Protein AF-W1XGU4-F1 (afdb_monomer)

Solvent-accessible surface area (backbone atoms only — not comparable to full-atom values): 5336 Å² total; per-residue (Å²): 106,70,67,56,50,55,48,49,53,53,56,49,52,51,52,52,52,41,17,75,71,74,50,71,46,57,54,66,73,26,66,94,38,61,76,57,32,52,56,59,55,33,62,78,41,89,63,25,71,60,55,46,53,50,48,53,51,51,52,51,51,52,50,52,53,50,48,52,56,46,47,54,53,49,46,64,69,69,51,91,56,93,88,57,87,77,63,83,79,78,104

Sequence (91 aa):
TVFTIVWFTIFGNTAIYIDETVANGALGALTDKPEQLLFAFLEYLPLSSLTSLLSIIVLALFFITSADSGIYVLNNIAAYDKSTSSPKWQC

Structure (mmCIF, N/CA/C/O backbone):
data_AF-W1XGU4-F1
#
_entry.id   AF-W1XGU4-F1
#
loop_
_atom_site.group_PDB
_atom_site.id
_atom_site.type_symbol
_atom_site.label_atom_id
_atom_site.label_alt_id
_atom_site.label_comp_id
_atom_site.label_asym_id
_atom_site.label_entity_id
_atom_site.label_seq_id
_atom_site.pdbx_PDB_ins_code
_atom_site.Cartn_x
_atom_site.Cartn_y
_atom_site.Cartn_z
_atom_site.occupancy
_atom_site.B_iso_or_equiv
_atom_site.auth_seq_id
_atom_site.auth_comp_id
_atom_site.auth_asym_id
_atom_site.auth_atom_id
_atom_site.pdbx_PDB_model_num
ATOM 1 N N . THR A 1 1 ? -5.586 11.270 -10.218 1.00 89.31 1 THR A N 1
ATOM 2 C CA . THR A 1 1 ? -6.255 12.106 -9.195 1.00 89.31 1 THR A CA 1
ATOM 3 C C . THR A 1 1 ? -7.373 11.370 -8.481 1.00 89.31 1 THR A C 1
ATOM 5 O O . THR A 1 1 ? -7.229 11.153 -7.292 1.00 89.31 1 THR A O 1
ATOM 8 N N . VAL A 1 2 ? -8.434 10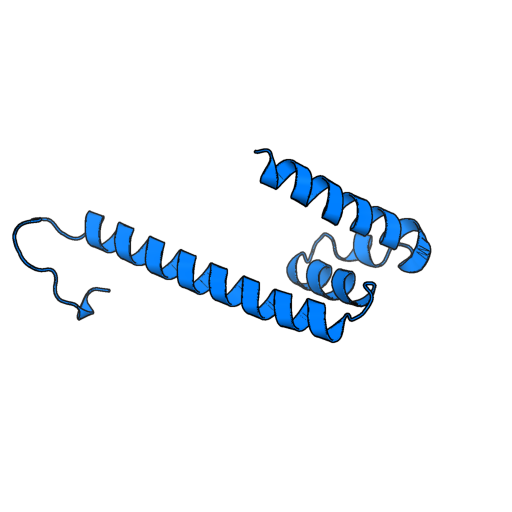.911 -9.161 1.00 95.69 2 VAL A N 1
ATOM 9 C CA . VAL A 1 2 ? -9.541 10.174 -8.501 1.00 95.69 2 VAL A CA 1
ATOM 10 C C . VAL A 1 2 ? -9.054 8.912 -7.785 1.00 95.69 2 VAL A C 1
ATOM 12 O O . VAL A 1 2 ? -9.342 8.737 -6.609 1.00 95.69 2 VAL A O 1
ATOM 15 N N . PHE A 1 3 ? -8.244 8.087 -8.456 1.00 94.25 3 PHE A N 1
ATOM 16 C CA . PHE A 1 3 ? -7.631 6.905 -7.839 1.00 94.25 3 PHE A CA 1
ATOM 17 C C . PHE A 1 3 ? -6.849 7.254 -6.567 1.00 94.25 3 PHE A C 1
ATOM 19 O O . PHE A 1 3 ? -7.041 6.636 -5.531 1.00 94.25 3 PHE A O 1
ATOM 26 N N . THR A 1 4 ? -6.011 8.287 -6.636 1.00 92.69 4 THR A N 1
ATOM 27 C CA . THR A 1 4 ? -5.185 8.755 -5.519 1.00 92.69 4 THR A CA 1
ATOM 28 C C . THR A 1 4 ? -6.038 9.219 -4.339 1.00 92.69 4 THR A C 1
ATOM 30 O O . THR A 1 4 ? -5.734 8.874 -3.205 1.00 92.69 4 THR A O 1
ATOM 33 N N . ILE A 1 5 ? -7.132 9.944 -4.599 1.00 95.81 5 ILE A N 1
ATOM 34 C CA . ILE A 1 5 ? -8.081 10.367 -3.560 1.00 95.81 5 ILE A CA 1
ATOM 35 C C . ILE A 1 5 ? -8.707 9.139 -2.898 1.00 95.81 5 ILE A C 1
ATOM 37 O O . ILE A 1 5 ? -8.628 9.001 -1.685 1.00 95.81 5 ILE A O 1
ATOM 41 N N . VAL A 1 6 ? -9.261 8.218 -3.691 1.00 96.19 6 VAL A N 1
ATOM 42 C CA . VAL A 1 6 ? -9.883 6.988 -3.173 1.00 96.19 6 VAL A CA 1
ATOM 43 C C . VAL A 1 6 ? -8.885 6.176 -2.346 1.00 96.19 6 VAL A C 1
ATOM 45 O O . VAL A 1 6 ? -9.213 5.732 -1.249 1.00 96.19 6 VAL A O 1
ATOM 48 N N . TRP A 1 7 ? -7.655 6.034 -2.835 1.00 93.12 7 TRP A N 1
ATOM 49 C CA . TRP A 1 7 ? -6.584 5.324 -2.148 1.00 93.12 7 TRP A CA 1
ATOM 50 C C . TRP A 1 7 ? -6.261 5.950 -0.787 1.00 93.12 7 TRP A C 1
ATOM 52 O O . TRP A 1 7 ? -6.360 5.278 0.237 1.00 93.12 7 TRP A O 1
ATOM 62 N N . PHE A 1 8 ? -5.923 7.243 -0.752 1.00 93.81 8 PHE A N 1
ATOM 63 C CA . PHE A 1 8 ? -5.574 7.918 0.500 1.00 93.81 8 PHE A CA 1
ATOM 64 C C . PHE A 1 8 ? -6.747 7.990 1.476 1.00 93.81 8 PHE A C 1
ATOM 66 O O . PHE A 1 8 ? -6.535 7.846 2.675 1.00 93.81 8 PHE A O 1
ATOM 73 N N . THR A 1 9 ? -7.979 8.166 0.993 1.00 95.50 9 THR A N 1
ATOM 74 C CA . THR A 1 9 ? -9.157 8.178 1.864 1.00 95.50 9 THR A CA 1
ATOM 75 C C . THR A 1 9 ? -9.399 6.814 2.500 1.00 95.50 9 THR A C 1
ATOM 77 O O . THR A 1 9 ? -9.631 6.762 3.701 1.00 95.50 9 THR A O 1
ATOM 80 N N . ILE A 1 10 ? -9.329 5.716 1.742 1.00 94.38 10 ILE A N 1
ATOM 81 C CA . ILE A 1 10 ? -9.565 4.376 2.298 1.00 94.38 10 ILE A CA 1
ATOM 82 C C . ILE A 1 10 ? -8.420 3.994 3.239 1.00 94.38 10 ILE A C 1
ATOM 84 O O . ILE A 1 10 ? -8.645 3.810 4.430 1.00 94.38 10 ILE A O 1
ATOM 88 N N . PHE A 1 11 ? -7.184 3.930 2.741 1.00 92.31 11 PHE A N 1
ATOM 89 C CA . PHE A 1 11 ? -6.056 3.438 3.537 1.00 92.31 11 PHE A CA 1
ATOM 90 C C . PHE A 1 11 ? -5.661 4.394 4.663 1.00 92.31 11 PHE A C 1
ATOM 92 O O . PHE A 1 11 ? -5.390 3.945 5.773 1.00 92.31 11 PHE A O 1
ATOM 99 N N . GLY A 1 12 ? -5.669 5.705 4.408 1.00 92.69 12 GLY A N 1
ATOM 100 C CA . GLY A 1 12 ? -5.314 6.707 5.413 1.00 92.69 12 GLY A CA 1
ATOM 101 C C . GLY A 1 12 ? -6.320 6.758 6.559 1.00 92.69 12 GLY A C 1
ATOM 102 O O . GLY A 1 12 ? -5.924 6.699 7.720 1.00 92.69 12 GLY A O 1
ATOM 103 N N . ASN A 1 13 ? -7.622 6.790 6.253 1.00 94.69 13 ASN A N 1
ATOM 104 C CA . ASN A 1 13 ? -8.645 6.810 7.299 1.00 94.69 13 ASN A CA 1
ATOM 105 C C . ASN A 1 13 ? -8.675 5.496 8.094 1.00 94.69 13 ASN A C 1
ATOM 107 O O . ASN A 1 13 ? -8.840 5.523 9.309 1.00 94.69 13 ASN A O 1
ATOM 111 N N . THR A 1 14 ? -8.472 4.345 7.441 1.00 93.88 14 THR A N 1
ATOM 112 C CA . THR A 1 14 ? -8.382 3.055 8.143 1.00 93.88 14 THR A CA 1
ATOM 113 C C . THR A 1 14 ? -7.160 2.985 9.057 1.00 93.88 14 THR A C 1
ATOM 115 O O . THR A 1 14 ? -7.291 2.505 10.178 1.00 93.88 14 THR A O 1
ATOM 118 N N . ALA A 1 15 ? -5.996 3.481 8.627 1.00 93.00 15 ALA A N 1
ATOM 119 C CA . ALA A 1 15 ? -4.795 3.495 9.462 1.00 93.00 15 ALA A CA 1
ATOM 120 C C . ALA A 1 15 ? -4.985 4.348 10.726 1.00 93.00 15 ALA A C 1
ATOM 122 O O . ALA A 1 15 ? -4.672 3.880 11.817 1.00 93.00 15 ALA A O 1
ATOM 123 N N . ILE A 1 16 ? -5.568 5.546 10.590 1.00 93.56 16 ILE A N 1
ATOM 124 C CA . ILE A 1 16 ? -5.883 6.428 11.727 1.00 93.56 16 ILE A CA 1
ATOM 125 C C . ILE A 1 16 ? -6.901 5.762 12.659 1.00 93.56 16 ILE A C 1
ATOM 127 O O . ILE A 1 16 ? -6.682 5.688 13.863 1.00 93.56 16 ILE A O 1
ATOM 131 N N . TYR A 1 17 ? -7.983 5.209 12.105 1.00 94.62 17 TYR A N 1
ATOM 132 C CA . TYR A 1 17 ? -9.015 4.540 12.896 1.00 94.62 17 TYR A CA 1
ATOM 133 C C . TYR A 1 17 ? -8.460 3.360 13.705 1.00 94.62 17 TYR A C 1
ATOM 135 O O . TYR A 1 17 ? -8.792 3.201 14.878 1.00 94.62 17 TYR A O 1
ATOM 143 N N . ILE A 1 18 ? -7.608 2.526 13.100 1.00 94.06 18 ILE A N 1
ATOM 144 C CA . ILE A 1 18 ? -6.976 1.394 13.791 1.00 94.06 18 ILE A CA 1
ATOM 145 C C . ILE A 1 18 ? -6.017 1.888 14.878 1.00 94.06 18 ILE A C 1
ATOM 147 O O . ILE A 1 18 ? -5.998 1.308 15.965 1.00 94.06 18 ILE A O 1
ATOM 151 N N . ASP A 1 19 ? -5.258 2.953 14.614 1.00 94.19 19 ASP A N 1
ATOM 152 C CA . ASP A 1 19 ?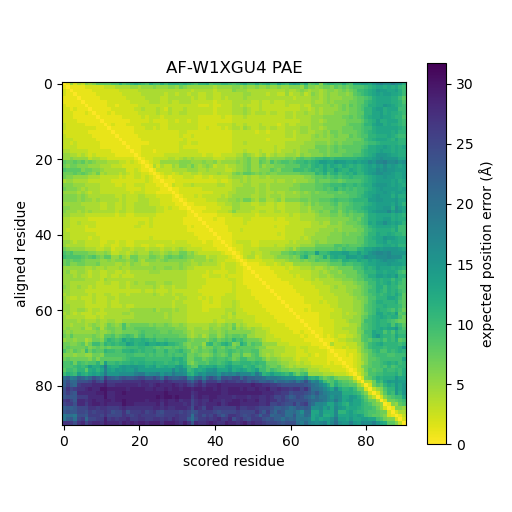 -4.331 3.536 15.586 1.00 94.19 19 ASP A CA 1
ATOM 153 C C . ASP A 1 19 ? -5.042 4.084 16.827 1.00 94.19 19 ASP A C 1
ATOM 155 O O . ASP A 1 19 ? -4.599 3.836 17.948 1.00 94.19 19 ASP A O 1
ATOM 159 N N . GLU A 1 20 ? -6.190 4.737 16.640 1.00 93.19 20 GLU A N 1
ATOM 160 C CA . GLU A 1 20 ? -6.998 5.293 17.732 1.00 93.19 20 GLU A CA 1
ATOM 161 C C . GLU A 1 20 ? -7.790 4.231 18.511 1.00 93.19 20 GLU A C 1
ATOM 163 O O . GLU A 1 20 ? -8.108 4.442 19.681 1.00 93.19 20 GLU A O 1
ATOM 168 N N . THR A 1 21 ? -8.131 3.095 17.891 1.00 91.62 21 THR A N 1
ATOM 169 C CA . THR A 1 21 ? -9.033 2.100 18.505 1.00 91.62 21 THR A CA 1
ATOM 170 C C . THR A 1 21 ? -8.329 0.864 19.054 1.00 91.62 21 THR A C 1
ATOM 172 O O . THR A 1 21 ? -8.619 0.451 20.175 1.00 91.62 21 THR A O 1
ATOM 175 N N . VAL A 1 22 ? -7.437 0.244 18.274 1.00 89.31 22 VAL A N 1
ATOM 176 C CA . VAL A 1 22 ? -6.866 -1.081 18.580 1.00 89.31 22 VAL A CA 1
ATOM 177 C C . VAL A 1 22 ? -5.360 -1.010 18.800 1.00 89.31 22 VAL A C 1
ATOM 179 O O . VAL A 1 22 ? -4.861 -1.604 19.753 1.00 89.31 22 VAL A O 1
ATOM 182 N N . ALA A 1 23 ? -4.633 -0.291 17.942 1.00 88.69 23 ALA A N 1
ATOM 183 C CA . ALA A 1 23 ? -3.173 -0.225 18.011 1.00 88.69 23 ALA A CA 1
ATOM 184 C C . ALA A 1 23 ? -2.664 0.783 19.058 1.00 88.69 23 ALA A C 1
ATOM 186 O O . ALA A 1 23 ? -1.492 0.741 19.424 1.00 88.69 23 ALA A O 1
ATOM 187 N N . ASN A 1 24 ? -3.541 1.650 19.574 1.00 89.44 24 ASN A N 1
ATOM 188 C CA . ASN A 1 24 ? -3.297 2.548 20.705 1.00 89.44 24 ASN A CA 1
ATOM 189 C C . ASN A 1 24 ? -2.030 3.417 20.538 1.00 89.44 24 ASN A C 1
ATOM 191 O O . ASN A 1 24 ? -1.208 3.527 21.450 1.00 89.44 24 ASN A O 1
ATOM 195 N N . GLY A 1 25 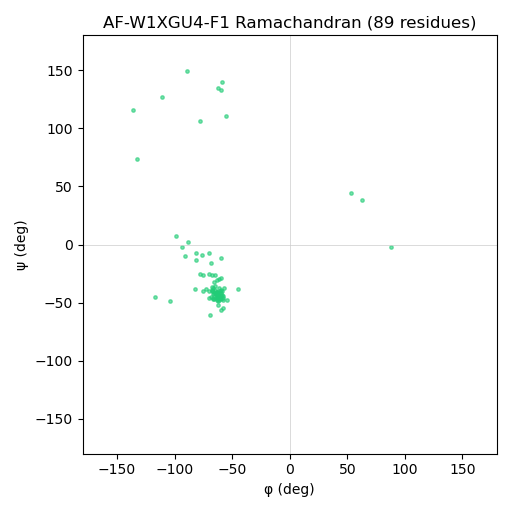? -1.843 3.989 19.345 1.00 88.69 25 GLY A N 1
ATOM 196 C CA . GLY A 1 25 ? -0.685 4.820 18.989 1.00 88.69 25 GLY A CA 1
ATOM 197 C C . GLY A 1 25 ? 0.528 4.063 18.430 1.00 88.69 25 GLY A C 1
ATOM 198 O O . GLY A 1 25 ? 1.535 4.688 18.082 1.00 88.69 25 GLY A O 1
ATOM 199 N N . ALA A 1 26 ? 0.481 2.728 18.342 1.00 89.56 26 ALA A N 1
ATOM 200 C CA . ALA A 1 26 ? 1.599 1.937 17.830 1.00 89.56 26 ALA A CA 1
ATOM 201 C C . ALA A 1 26 ? 1.896 2.196 16.342 1.00 89.56 26 ALA A C 1
ATOM 203 O O . ALA A 1 26 ? 3.059 2.143 15.943 1.00 89.56 26 ALA A O 1
ATOM 204 N N . LEU A 1 27 ? 0.883 2.503 15.522 1.00 90.69 27 LEU A N 1
ATOM 205 C CA . LEU A 1 27 ? 1.087 2.870 14.116 1.00 90.69 27 LEU A CA 1
ATOM 206 C C . LEU A 1 27 ? 1.622 4.299 14.016 1.00 90.69 27 LEU A C 1
ATOM 208 O O . LEU A 1 27 ? 2.546 4.548 13.241 1.00 90.69 27 LEU A O 1
ATOM 212 N N . GLY A 1 28 ? 1.121 5.219 14.846 1.00 89.75 28 GLY A N 1
ATOM 213 C CA . GLY A 1 28 ? 1.635 6.589 14.932 1.00 89.75 28 GLY A CA 1
ATOM 214 C C . GLY A 1 28 ? 3.134 6.651 15.258 1.00 89.75 28 GLY A C 1
ATOM 215 O O . GLY A 1 28 ? 3.869 7.448 14.670 1.00 89.75 28 GLY A O 1
ATOM 216 N N . ALA A 1 29 ? 3.621 5.753 16.119 1.00 91.88 29 ALA A N 1
ATOM 217 C CA . ALA A 1 29 ? 5.035 5.659 16.492 1.00 91.88 29 ALA A CA 1
ATOM 218 C C . ALA A 1 29 ? 5.965 5.179 15.357 1.00 91.88 29 ALA A C 1
ATOM 220 O O . ALA A 1 29 ? 7.183 5.329 15.455 1.00 91.88 29 ALA A O 1
ATOM 221 N N . LEU A 1 30 ? 5.416 4.594 14.287 1.00 92.88 30 LEU A N 1
ATOM 222 C CA . LEU A 1 30 ? 6.176 4.092 13.137 1.00 92.88 30 LEU A CA 1
ATOM 223 C C . LEU A 1 30 ? 6.184 5.063 11.950 1.00 92.88 30 LEU A C 1
ATOM 225 O O . LEU A 1 30 ? 6.687 4.717 10.884 1.00 92.88 30 LEU A O 1
ATOM 229 N N . THR A 1 31 ? 5.657 6.277 12.111 1.00 90.44 31 THR A N 1
ATOM 230 C CA . THR A 1 31 ? 5.584 7.282 11.035 1.00 90.44 31 THR A CA 1
ATOM 231 C C . THR A 1 31 ? 6.953 7.669 10.465 1.00 90.44 31 THR A C 1
ATOM 233 O O . THR A 1 31 ? 7.053 7.939 9.270 1.00 90.44 31 THR A O 1
ATOM 236 N N . ASP A 1 32 ? 8.018 7.584 11.268 1.00 94.00 32 ASP A N 1
ATOM 237 C CA . ASP A 1 32 ? 9.409 7.790 10.829 1.00 94.00 32 ASP A CA 1
ATOM 238 C C . ASP A 1 32 ? 9.999 6.601 10.038 1.00 94.00 32 ASP A C 1
ATOM 240 O O . ASP A 1 32 ? 11.106 6.692 9.505 1.00 94.00 32 ASP A O 1
ATOM 244 N N . LYS A 1 33 ? 9.296 5.462 9.982 1.00 93.62 33 LYS A N 1
ATOM 245 C CA . LYS A 1 33 ? 9.730 4.204 9.345 1.00 93.62 33 LYS A CA 1
ATOM 246 C C . LYS A 1 33 ? 8.612 3.651 8.452 1.00 93.62 33 LYS A C 1
ATOM 248 O O . LYS A 1 33 ? 7.964 2.660 8.810 1.00 93.62 33 LYS A O 1
ATOM 253 N N . PRO A 1 34 ? 8.364 4.275 7.291 1.00 88.25 34 PRO A N 1
ATOM 254 C CA . PRO A 1 34 ? 7.192 3.989 6.468 1.00 88.25 34 PRO A CA 1
ATOM 255 C C . PRO A 1 34 ? 7.137 2.540 5.962 1.00 88.25 34 PRO A C 1
ATOM 257 O O . PRO A 1 34 ? 6.050 1.984 5.810 1.00 88.25 34 PRO A O 1
ATOM 260 N N . GLU A 1 35 ? 8.287 1.896 5.750 1.00 88.56 35 GLU A N 1
ATOM 261 C CA . GLU A 1 35 ? 8.350 0.498 5.316 1.00 88.56 35 GLU A CA 1
ATOM 262 C C . GLU A 1 35 ? 7.814 -0.437 6.404 1.00 88.56 35 GLU A C 1
ATOM 264 O O . GLU A 1 35 ? 7.056 -1.358 6.112 1.00 88.56 35 GLU A O 1
ATOM 269 N N . GLN A 1 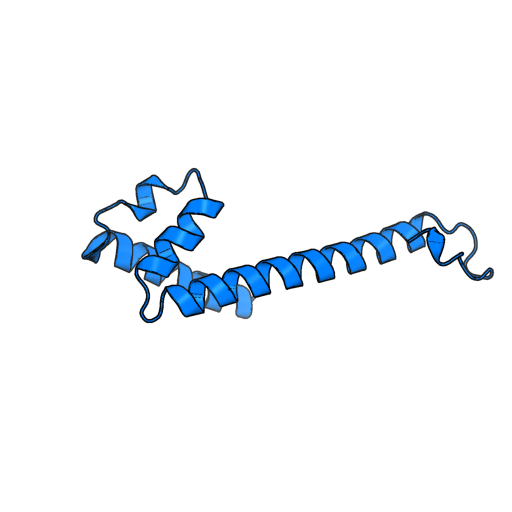36 ? 8.174 -0.181 7.667 1.00 90.56 36 GLN A N 1
ATOM 270 C CA . GLN A 1 36 ? 7.697 -0.964 8.811 1.00 90.56 36 GLN A CA 1
ATOM 271 C C . GLN A 1 36 ? 6.230 -0.663 9.117 1.00 90.56 36 GLN A C 1
ATOM 273 O O . GLN A 1 36 ? 5.471 -1.582 9.422 1.00 90.56 36 GLN A O 1
ATOM 278 N N . LEU A 1 37 ? 5.823 0.602 8.989 1.00 93.69 37 LEU A N 1
ATOM 279 C CA . LEU A 1 37 ? 4.448 1.041 9.216 1.00 93.69 37 LEU A CA 1
ATOM 280 C C . LEU A 1 37 ? 3.453 0.320 8.302 1.00 93.69 37 LEU A C 1
ATOM 282 O O . LEU A 1 37 ? 2.385 -0.070 8.765 1.00 93.69 37 LEU A O 1
ATOM 286 N N . LEU A 1 38 ? 3.806 0.097 7.030 1.00 91.31 38 LEU A N 1
ATOM 287 C CA . LEU A 1 38 ? 2.964 -0.639 6.084 1.00 91.31 38 LEU A CA 1
ATOM 288 C C . LEU A 1 38 ? 2.675 -2.054 6.607 1.00 91.31 38 LEU A C 1
ATOM 290 O O . LEU A 1 38 ? 1.516 -2.443 6.740 1.00 91.31 38 LEU A O 1
ATOM 294 N N . PHE A 1 39 ? 3.713 -2.824 6.933 1.00 91.75 39 PHE A N 1
ATOM 295 C CA . PHE A 1 39 ? 3.529 -4.207 7.377 1.00 91.75 39 PHE A CA 1
ATOM 296 C C . PHE A 1 39 ? 2.839 -4.288 8.740 1.00 91.75 39 PHE A C 1
ATOM 298 O O . PHE A 1 39 ? 1.923 -5.091 8.894 1.00 91.75 39 PHE A O 1
ATOM 305 N N . ALA A 1 40 ? 3.182 -3.399 9.677 1.00 91.94 40 ALA A N 1
ATOM 306 C CA . ALA A 1 40 ? 2.492 -3.298 10.961 1.00 91.94 40 ALA A CA 1
ATOM 307 C C . ALA A 1 40 ? 0.998 -2.974 10.786 1.00 91.94 40 ALA A C 1
ATOM 309 O O . ALA A 1 40 ? 0.157 -3.547 11.466 1.00 91.94 40 ALA A O 1
ATOM 310 N N . PHE A 1 41 ? 0.636 -2.103 9.839 1.00 93.44 41 PHE A N 1
ATOM 311 C CA . PHE A 1 41 ? -0.760 -1.813 9.505 1.00 93.44 41 PHE A CA 1
ATOM 312 C C . PHE A 1 41 ? -1.500 -3.045 8.964 1.00 93.44 41 PHE A C 1
ATOM 314 O O . PHE A 1 41 ? -2.633 -3.313 9.369 1.00 93.44 41 PHE A O 1
ATOM 321 N N . LEU A 1 42 ? -0.866 -3.819 8.077 1.00 91.88 42 LEU A N 1
ATOM 322 C CA . LEU A 1 42 ? -1.468 -5.023 7.496 1.00 91.88 42 LEU A CA 1
ATOM 323 C C . LEU A 1 42 ? -1.724 -6.128 8.528 1.00 91.88 42 LEU A C 1
ATOM 325 O O . LEU A 1 42 ? -2.640 -6.926 8.329 1.00 91.88 42 LEU A O 1
ATOM 329 N N . GLU A 1 43 ? -0.960 -6.169 9.622 1.00 91.44 43 GLU A N 1
ATOM 330 C CA . GLU A 1 43 ? -1.172 -7.112 10.729 1.00 91.44 43 GLU A CA 1
ATOM 331 C C . GLU A 1 43 ? -2.518 -6.916 11.434 1.00 91.44 43 GLU A C 1
ATOM 333 O O . GLU A 1 43 ? -3.115 -7.895 11.884 1.00 91.44 43 GLU A O 1
ATOM 338 N N . TYR A 1 44 ? -3.038 -5.686 11.464 1.00 90.31 44 TYR A N 1
ATOM 339 C CA . TYR A 1 44 ? -4.337 -5.371 12.066 1.00 90.31 44 TYR A CA 1
ATOM 340 C C . TYR A 1 44 ? -5.534 -5.665 11.151 1.00 90.31 44 TYR A C 1
ATOM 342 O O . TYR A 1 44 ? -6.683 -5.570 11.588 1.00 90.31 44 TYR A O 1
ATOM 350 N N . LEU A 1 45 ? -5.300 -6.025 9.886 1.00 89.38 45 LEU A N 1
ATOM 351 C CA . LEU A 1 45 ? -6.362 -6.370 8.946 1.00 89.38 45 LEU A CA 1
ATOM 352 C C . LEU A 1 45 ? -6.696 -7.870 8.999 1.00 89.38 45 LEU A C 1
ATOM 354 O O . LEU A 1 45 ? -5.818 -8.709 9.231 1.00 89.38 45 LEU A O 1
ATOM 358 N N . PRO A 1 46 ? -7.961 -8.253 8.734 1.00 85.12 46 PRO A N 1
ATOM 359 C CA . PRO A 1 46 ? -8.311 -9.659 8.590 1.00 85.12 46 PRO A CA 1
ATOM 360 C C . PRO A 1 46 ? -7.497 -10.281 7.446 1.00 85.12 46 PRO A C 1
ATOM 362 O O . PRO A 1 46 ? -7.319 -9.662 6.398 1.00 85.12 46 PRO A O 1
ATOM 365 N N . LEU A 1 47 ? -7.028 -11.519 7.640 1.00 89.75 47 LEU A N 1
ATOM 366 C CA . LEU A 1 47 ? -6.146 -12.224 6.695 1.00 89.75 47 LEU A CA 1
ATOM 367 C C . LEU A 1 47 ? -4.782 -11.534 6.483 1.00 89.75 47 LEU A C 1
ATOM 369 O O . LEU A 1 47 ? -4.248 -11.559 5.375 1.00 89.75 47 LEU A O 1
ATOM 373 N N . SER A 1 48 ? -4.192 -10.974 7.542 1.00 88.62 48 SER A N 1
ATOM 374 C CA . SER A 1 48 ? -2.892 -10.281 7.527 1.00 88.62 48 SER A CA 1
ATOM 375 C C . SER A 1 48 ? -1.773 -10.998 6.759 1.00 88.62 48 SER A C 1
ATOM 377 O O . SER A 1 48 ? -1.002 -10.365 6.040 1.00 88.62 48 SER A O 1
ATOM 379 N N . SER A 1 49 ? -1.692 -12.329 6.846 1.00 88.50 49 SER A N 1
ATOM 380 C CA . SER A 1 49 ? -0.709 -13.122 6.092 1.00 88.50 49 SER A CA 1
ATOM 381 C C . SER A 1 49 ? -0.913 -13.021 4.572 1.00 88.50 49 SER A C 1
ATOM 383 O O . SER A 1 49 ? 0.053 -12.856 3.825 1.00 88.50 49 SER A O 1
ATOM 385 N N . LEU A 1 50 ? -2.167 -13.053 4.108 1.00 92.62 50 LEU A N 1
ATOM 386 C CA . LEU A 1 50 ? -2.505 -12.935 2.689 1.00 92.62 50 LEU A CA 1
ATOM 387 C C . LEU A 1 50 ? -2.247 -11.513 2.180 1.00 92.62 50 LEU A C 1
ATOM 389 O O . LEU A 1 50 ? -1.658 -11.336 1.115 1.00 92.62 50 LEU A O 1
ATOM 393 N N . THR A 1 51 ? -2.676 -10.500 2.934 1.00 91.50 51 THR A N 1
ATOM 394 C CA . THR A 1 51 ? -2.514 -9.090 2.552 1.00 91.50 51 THR A CA 1
ATOM 395 C C . THR A 1 51 ? -1.044 -8.665 2.566 1.00 91.50 51 THR A C 1
ATOM 397 O O . THR A 1 51 ? -0.613 -7.942 1.666 1.00 91.50 51 THR A O 1
ATOM 400 N N . SER A 1 52 ? -0.244 -9.177 3.506 1.00 91.69 52 SER A N 1
ATOM 401 C CA . SER A 1 52 ? 1.214 -8.981 3.536 1.00 91.69 52 SER A CA 1
ATOM 402 C C . SER A 1 52 ? 1.897 -9.612 2.328 1.00 91.69 52 SER A C 1
ATOM 404 O O . SER A 1 52 ? 2.697 -8.955 1.662 1.00 91.69 52 SER A O 1
ATOM 406 N N . LEU A 1 53 ? 1.535 -10.852 1.982 1.00 93.75 53 LEU A N 1
ATOM 407 C CA . LEU A 1 53 ? 2.083 -11.536 0.810 1.00 93.75 53 LEU A CA 1
ATOM 408 C C . LEU A 1 53 ? 1.719 -10.801 -0.487 1.00 93.75 53 LEU A C 1
ATOM 410 O O . LEU A 1 53 ? 2.586 -10.567 -1.328 1.00 93.75 53 LEU A O 1
ATOM 414 N N . LEU A 1 54 ? 0.460 -10.379 -0.628 1.00 93.56 54 LEU A N 1
ATOM 415 C CA . LEU A 1 54 ? 0.024 -9.567 -1.765 1.00 93.56 54 LEU A CA 1
ATOM 416 C C . LEU A 1 54 ? 0.793 -8.251 -1.855 1.00 93.56 54 LEU A C 1
ATOM 418 O O . LEU A 1 54 ? 1.205 -7.867 -2.945 1.00 93.56 54 LEU A O 1
ATOM 422 N N . SER A 1 55 ? 1.028 -7.584 -0.727 1.00 92.31 55 SER A N 1
ATOM 423 C CA . SER A 1 55 ? 1.769 -6.321 -0.704 1.00 92.31 55 SER A CA 1
ATOM 424 C C . SER A 1 55 ? 3.208 -6.501 -1.183 1.00 92.31 55 SER A C 1
ATOM 426 O O . SER A 1 55 ? 3.679 -5.704 -1.989 1.00 92.31 55 SER A O 1
ATOM 428 N N . ILE A 1 56 ? 3.878 -7.591 -0.794 1.00 93.94 56 ILE A N 1
ATOM 429 C CA . ILE A 1 56 ? 5.218 -7.932 -1.301 1.00 93.94 56 ILE A CA 1
ATOM 430 C C . ILE A 1 56 ? 5.195 -8.138 -2.821 1.00 93.94 56 ILE A C 1
ATOM 432 O O . ILE A 1 56 ? 6.043 -7.591 -3.525 1.00 93.94 56 ILE A O 1
ATOM 436 N N . ILE A 1 57 ? 4.216 -8.887 -3.341 1.00 95.81 57 ILE A N 1
ATOM 437 C CA . ILE A 1 57 ? 4.074 -9.112 -4.789 1.00 95.81 57 ILE A CA 1
ATOM 438 C C . ILE A 1 57 ? 3.860 -7.785 -5.519 1.00 95.81 57 ILE A C 1
ATOM 440 O O . ILE A 1 57 ? 4.514 -7.523 -6.525 1.00 95.81 57 ILE A O 1
ATOM 444 N N . VAL A 1 58 ? 2.970 -6.932 -5.012 1.00 94.19 58 VAL A N 1
ATOM 445 C CA . VAL A 1 58 ? 2.670 -5.628 -5.613 1.00 94.19 58 VAL A CA 1
ATOM 446 C C . VAL A 1 58 ? 3.908 -4.728 -5.617 1.00 94.19 58 VAL A C 1
A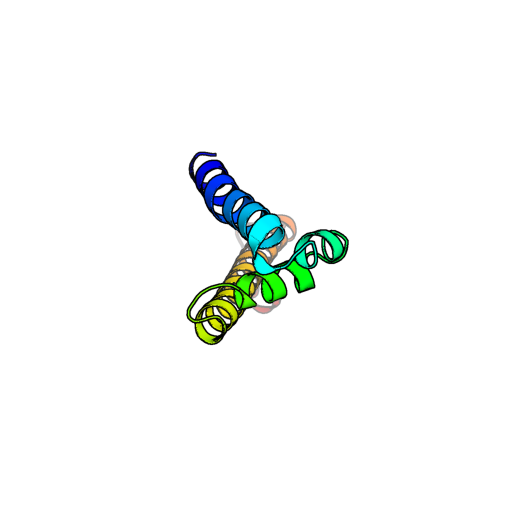TOM 448 O O . VAL A 1 58 ? 4.212 -4.132 -6.649 1.00 94.19 58 VAL A O 1
ATOM 451 N N . LEU A 1 59 ? 4.665 -4.675 -4.516 1.00 93.12 59 LEU A N 1
ATOM 452 C CA . LEU A 1 59 ? 5.929 -3.936 -4.445 1.00 93.12 59 LEU A CA 1
ATOM 453 C C . LEU A 1 59 ? 6.949 -4.455 -5.467 1.00 93.12 59 LEU A C 1
ATOM 455 O O . LEU A 1 59 ? 7.564 -3.658 -6.174 1.00 93.12 59 LEU A O 1
ATOM 459 N N . ALA A 1 60 ? 7.088 -5.777 -5.601 1.00 95.31 60 ALA A N 1
ATOM 460 C CA . ALA A 1 60 ? 7.981 -6.383 -6.585 1.00 95.31 60 ALA A CA 1
ATOM 461 C C . ALA A 1 60 ? 7.561 -6.052 -8.027 1.00 95.31 60 ALA A C 1
ATOM 463 O O . ALA A 1 60 ? 8.401 -5.686 -8.847 1.00 95.31 60 ALA A O 1
ATOM 464 N N . LEU A 1 61 ? 6.262 -6.118 -8.336 1.00 95.62 61 LEU A N 1
ATOM 465 C CA . LEU A 1 61 ? 5.731 -5.766 -9.655 1.00 95.62 61 LEU A CA 1
ATOM 466 C C . LEU A 1 61 ? 5.948 -4.288 -9.988 1.00 95.62 61 LEU A C 1
ATOM 468 O O . LEU A 1 61 ? 6.355 -3.971 -11.107 1.00 95.62 61 LEU A O 1
ATOM 472 N N . PHE A 1 62 ? 5.721 -3.385 -9.030 1.00 93.00 62 PHE A N 1
ATOM 473 C CA . PHE A 1 62 ? 6.010 -1.963 -9.217 1.00 93.00 62 PHE A CA 1
ATOM 474 C C . PHE A 1 62 ? 7.497 -1.713 -9.442 1.00 93.00 62 PHE A C 1
ATOM 476 O O . PHE A 1 62 ? 7.846 -0.935 -10.326 1.00 93.00 62 PHE A O 1
ATOM 483 N N . PHE A 1 63 ? 8.367 -2.400 -8.701 1.00 93.38 63 PHE A N 1
ATOM 484 C CA . PHE A 1 63 ? 9.808 -2.287 -8.886 1.00 93.38 63 PHE A CA 1
ATOM 485 C C . PHE A 1 63 ? 10.240 -2.744 -10.285 1.00 93.38 63 PHE A C 1
ATOM 487 O O . PHE A 1 63 ? 10.927 -2.001 -10.981 1.00 93.38 63 PHE A O 1
ATOM 494 N N . ILE A 1 64 ? 9.775 -3.915 -10.736 1.00 93.88 64 ILE A 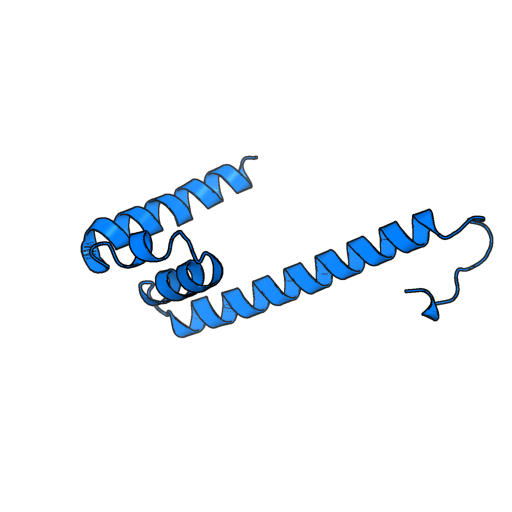N 1
ATOM 495 C CA . ILE A 1 64 ? 10.080 -4.451 -12.074 1.00 93.88 64 ILE A CA 1
ATOM 496 C C . ILE A 1 64 ? 9.562 -3.510 -13.168 1.00 93.88 64 ILE A C 1
ATOM 498 O O . ILE A 1 64 ? 10.302 -3.160 -14.082 1.00 93.88 64 ILE A O 1
ATOM 502 N N . THR A 1 65 ? 8.313 -3.053 -13.057 1.00 94.81 65 THR A N 1
ATOM 503 C CA . THR A 1 65 ? 7.696 -2.156 -14.051 1.00 94.81 65 THR A CA 1
ATOM 504 C C . THR A 1 65 ? 8.397 -0.794 -14.099 1.00 94.81 65 THR A C 1
ATOM 506 O O . THR A 1 65 ? 8.599 -0.228 -15.176 1.00 94.81 65 THR A O 1
ATOM 509 N N . SER A 1 66 ? 8.798 -0.263 -12.937 1.00 94.62 66 SER A N 1
ATOM 510 C CA . SER A 1 66 ? 9.557 0.987 -12.840 1.00 94.62 66 SER A CA 1
ATOM 511 C C . SER A 1 66 ? 10.964 0.844 -13.421 1.00 94.62 66 SER A C 1
ATOM 513 O O . SER A 1 66 ? 11.437 1.772 -14.075 1.00 94.62 66 SER A O 1
ATOM 515 N N . ALA A 1 67 ? 11.628 -0.295 -13.200 1.00 92.06 67 ALA A N 1
ATOM 516 C CA . ALA A 1 67 ? 12.947 -0.575 -13.759 1.00 92.06 67 ALA A CA 1
ATOM 517 C C . ALA A 1 67 ? 12.893 -0.686 -15.290 1.00 92.06 67 ALA A C 1
ATOM 519 O O . ALA A 1 67 ? 13.674 -0.025 -15.968 1.00 92.06 67 ALA A O 1
ATOM 520 N N . ASP A 1 68 ? 11.926 -1.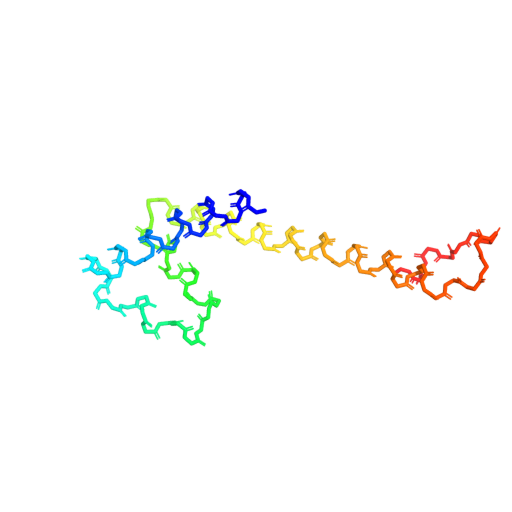434 -15.830 1.00 91.38 68 ASP A N 1
ATOM 521 C CA . ASP A 1 68 ? 11.722 -1.588 -17.277 1.00 91.38 68 ASP A CA 1
ATOM 522 C C . ASP A 1 68 ? 11.454 -0.237 -17.963 1.00 91.38 68 ASP A C 1
ATOM 524 O O . ASP A 1 68 ? 12.125 0.136 -18.928 1.00 91.38 68 ASP A O 1
ATOM 528 N N . SER A 1 69 ? 10.564 0.572 -17.377 1.00 92.00 69 SER A N 1
ATOM 529 C CA . SER A 1 69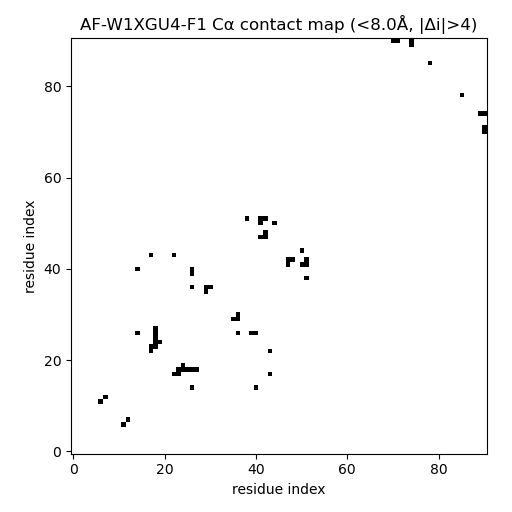 ? 10.280 1.929 -17.863 1.00 92.00 69 SER A CA 1
ATOM 530 C C . SER A 1 69 ? 11.523 2.832 -17.816 1.00 92.00 69 SER A C 1
ATOM 532 O O . SER A 1 69 ? 11.738 3.647 -18.714 1.00 92.00 69 SER A O 1
ATOM 534 N N . GLY A 1 70 ? 12.360 2.688 -16.782 1.00 87.88 70 GLY A N 1
ATOM 535 C CA . GLY A 1 70 ? 13.599 3.449 -16.617 1.00 87.88 70 GLY A CA 1
ATOM 536 C C . GLY A 1 70 ? 14.667 3.083 -17.647 1.00 87.88 70 GLY A C 1
ATOM 537 O O . GLY A 1 70 ? 15.258 3.977 -18.254 1.00 87.88 70 GLY A O 1
ATOM 538 N N . ILE A 1 71 ? 14.870 1.787 -17.895 1.00 87.81 71 ILE A N 1
ATOM 539 C CA . ILE A 1 71 ? 15.804 1.283 -18.912 1.00 87.81 71 ILE A CA 1
ATOM 540 C C . ILE A 1 71 ? 15.368 1.745 -20.305 1.00 87.81 71 ILE A C 1
ATOM 542 O O . ILE A 1 71 ? 16.193 2.232 -21.077 1.00 87.81 71 ILE A O 1
ATOM 546 N N . TYR A 1 72 ? 14.069 1.678 -20.612 1.00 84.56 72 TYR A N 1
ATOM 547 C CA . TYR A 1 72 ? 13.531 2.160 -21.884 1.00 84.56 72 TYR A CA 1
ATOM 548 C C . TYR A 1 72 ? 13.845 3.645 -22.122 1.00 84.56 72 TYR A C 1
ATOM 550 O O . TYR A 1 72 ? 14.307 4.028 -23.201 1.00 84.56 72 TYR A O 1
ATOM 558 N N . VAL A 1 73 ? 13.640 4.490 -21.106 1.00 86.69 73 VAL A N 1
ATOM 559 C CA . VAL A 1 73 ? 13.962 5.922 -21.189 1.00 86.69 73 VAL A CA 1
ATOM 560 C C . VAL A 1 73 ? 15.470 6.142 -21.318 1.00 86.69 73 VAL A C 1
ATOM 562 O O . VAL A 1 73 ? 15.889 6.949 -22.148 1.00 86.69 73 VAL A O 1
ATOM 565 N N . LEU A 1 74 ? 16.288 5.412 -20.554 1.00 84.56 74 LEU A N 1
ATOM 566 C CA . LEU A 1 74 ? 17.747 5.519 -20.605 1.00 84.56 74 LEU A CA 1
ATOM 567 C C . LEU A 1 74 ? 18.297 5.138 -21.986 1.00 84.56 74 LEU A C 1
ATOM 569 O O . LEU A 1 74 ? 19.101 5.882 -22.545 1.00 84.56 74 LEU A O 1
ATOM 573 N N . ASN A 1 75 ? 17.811 4.041 -22.571 1.00 82.31 75 ASN A N 1
ATOM 574 C CA . ASN A 1 75 ? 18.178 3.615 -23.921 1.00 82.31 75 ASN A CA 1
ATOM 575 C C . ASN A 1 75 ? 17.792 4.672 -24.971 1.00 82.31 75 ASN A C 1
ATOM 577 O O . ASN A 1 75 ? 18.573 4.979 -25.867 1.00 82.31 75 ASN A O 1
ATOM 581 N N . ASN A 1 76 ? 16.621 5.302 -24.827 1.00 80.94 76 ASN A N 1
ATOM 582 C CA . ASN A 1 76 ? 16.180 6.367 -25.732 1.00 80.94 76 ASN A CA 1
ATOM 583 C C . ASN A 1 76 ? 17.027 7.655 -25.621 1.00 80.94 76 ASN A C 1
ATOM 585 O O . ASN A 1 76 ? 17.108 8.406 -26.587 1.00 80.94 76 ASN A O 1
ATOM 589 N N . ILE A 1 77 ? 17.658 7.919 -24.470 1.00 83.38 77 ILE A N 1
ATOM 590 C CA . ILE A 1 77 ? 18.596 9.044 -24.295 1.00 83.38 77 ILE A CA 1
ATOM 591 C C . ILE A 1 77 ? 19.999 8.679 -24.809 1.00 83.38 77 ILE A C 1
ATOM 593 O O . ILE A 1 77 ? 20.678 9.523 -25.390 1.00 83.38 77 ILE A O 1
ATOM 597 N N . ALA A 1 78 ? 20.440 7.437 -24.596 1.00 79.88 78 ALA A N 1
ATOM 598 C CA . ALA A 1 78 ? 21.777 6.972 -24.962 1.00 79.88 78 ALA A CA 1
ATOM 599 C C . ALA A 1 78 ? 21.936 6.663 -26.465 1.00 79.88 78 ALA A C 1
ATOM 601 O O . ALA A 1 78 ? 23.048 6.736 -26.991 1.00 79.88 78 ALA A O 1
ATOM 602 N N . ALA A 1 79 ? 20.850 6.338 -27.173 1.00 68.44 79 ALA A N 1
ATOM 603 C CA . ALA A 1 79 ? 20.882 6.068 -28.608 1.00 68.44 79 ALA A CA 1
ATOM 604 C C . ALA A 1 79 ? 20.945 7.374 -29.430 1.00 68.44 79 ALA A C 1
ATOM 606 O O . ALA A 1 79 ? 19.955 8.086 -29.582 1.00 68.44 79 ALA A O 1
ATOM 607 N N . TYR A 1 80 ? 22.119 7.669 -29.999 1.00 62.47 80 TYR A N 1
ATOM 608 C CA . TYR A 1 80 ? 22.364 8.839 -30.861 1.00 62.47 80 TYR A CA 1
ATOM 609 C C . TYR A 1 80 ? 21.662 8.746 -32.236 1.00 62.47 80 TYR A C 1
ATOM 611 O O . TYR A 1 80 ? 21.354 9.772 -32.839 1.00 62.47 80 TYR A O 1
ATOM 619 N N . ASP A 1 81 ? 21.377 7.531 -32.727 1.00 56.00 81 ASP A N 1
ATOM 620 C CA . ASP A 1 81 ? 20.759 7.276 -34.037 1.00 56.00 81 ASP A CA 1
ATOM 621 C C . ASP A 1 81 ? 19.654 6.205 -33.937 1.00 56.00 81 ASP A C 1
ATOM 623 O O . ASP A 1 81 ? 19.915 5.039 -33.646 1.00 56.00 81 ASP A O 1
ATOM 627 N N . LYS A 1 82 ? 18.404 6.603 -34.210 1.00 57.22 82 LYS A N 1
ATOM 628 C CA . LYS A 1 82 ? 17.210 5.735 -34.194 1.00 57.22 82 LYS A CA 1
ATOM 629 C C . LYS A 1 82 ? 17.164 4.707 -35.338 1.00 57.22 82 LYS A C 1
ATOM 631 O O . LYS A 1 82 ? 16.256 3.878 -35.348 1.00 57.22 82 LYS A O 1
ATOM 636 N N . SER A 1 83 ? 18.080 4.768 -36.310 1.00 55.69 83 SER A N 1
ATOM 637 C CA . SER A 1 83 ? 18.080 3.906 -37.504 1.00 55.69 83 SER A CA 1
ATOM 638 C C . SER A 1 83 ? 18.876 2.602 -37.359 1.00 55.69 83 SER A C 1
ATOM 640 O O . SER A 1 83 ? 18.753 1.712 -38.203 1.00 55.69 83 SER A O 1
ATOM 642 N N . THR A 1 84 ? 19.648 2.441 -36.279 1.00 56.06 84 THR A N 1
ATOM 643 C CA . THR A 1 84 ? 20.417 1.218 -36.018 1.00 56.06 84 THR A CA 1
ATOM 644 C C . THR A 1 84 ? 19.833 0.475 -34.820 1.00 56.06 84 THR A C 1
ATOM 646 O O . THR A 1 84 ? 19.602 1.047 -33.760 1.00 56.06 84 THR A O 1
ATOM 649 N N . SER A 1 85 ? 19.524 -0.813 -35.005 1.00 60.12 85 SER A N 1
ATOM 650 C CA . SER A 1 85 ? 18.975 -1.676 -33.955 1.00 60.12 85 SER A CA 1
ATOM 651 C C . SER A 1 85 ? 19.903 -1.665 -32.737 1.00 60.12 85 SER A C 1
ATOM 653 O O . SER A 1 85 ? 20.998 -2.224 -32.804 1.00 60.12 85 SER A O 1
ATOM 655 N N . SER A 1 86 ? 19.468 -1.056 -31.629 1.00 59.00 86 SER A N 1
ATOM 656 C CA . SER A 1 86 ? 20.259 -1.003 -30.397 1.00 59.00 86 SER A CA 1
ATOM 657 C C . SER A 1 86 ? 20.546 -2.431 -29.901 1.00 59.00 86 SER A C 1
ATOM 659 O O . SER A 1 86 ? 19.631 -3.266 -29.876 1.00 59.00 86 SER A O 1
ATOM 661 N N . PRO A 1 87 ? 21.793 -2.769 -29.533 1.00 63.41 87 PRO A N 1
ATOM 662 C CA . PRO A 1 87 ? 22.131 -4.108 -29.069 1.00 63.41 87 PRO A CA 1
ATOM 663 C C . PRO A 1 87 ? 21.382 -4.466 -27.778 1.00 63.41 87 PRO A C 1
ATOM 665 O O . PRO A 1 87 ? 21.371 -3.691 -26.829 1.00 63.41 87 PRO A O 1
ATOM 668 N N . LYS A 1 88 ? 20.813 -5.678 -27.703 1.00 63.00 88 LYS A N 1
ATOM 669 C CA . LYS A 1 88 ? 19.983 -6.141 -26.566 1.00 63.00 88 LYS A CA 1
ATOM 670 C C . LYS A 1 88 ? 20.692 -6.167 -25.199 1.00 63.00 88 LYS A C 1
ATOM 672 O O . LYS A 1 88 ? 20.032 -6.375 -24.193 1.00 63.00 88 LYS A O 1
ATOM 677 N N . TRP A 1 89 ? 22.015 -6.015 -25.174 1.00 67.56 89 TRP A N 1
ATOM 678 C CA . TRP A 1 89 ?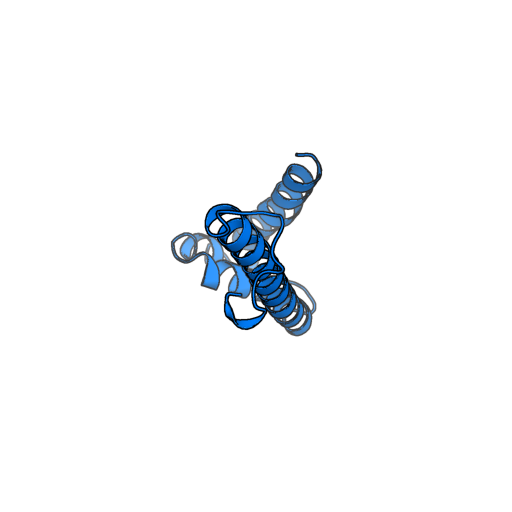 22.854 -6.026 -23.970 1.00 67.56 89 TRP A CA 1
ATOM 679 C C . TRP A 1 89 ? 23.125 -4.628 -23.390 1.00 67.56 89 TRP A C 1
ATOM 681 O O . TRP A 1 89 ? 23.807 -4.523 -22.378 1.00 67.56 89 TRP A O 1
ATOM 691 N N . GLN A 1 90 ? 22.631 -3.564 -24.035 1.00 59.34 90 GLN A N 1
ATOM 692 C CA . GLN A 1 90 ? 22.648 -2.197 -23.492 1.00 59.34 90 GLN A CA 1
ATOM 693 C C . GLN A 1 90 ? 21.406 -1.874 -22.638 1.00 59.34 90 GLN A C 1
ATOM 695 O O . GLN A 1 90 ? 21.280 -0.747 -22.161 1.00 59.34 90 GLN A O 1
ATOM 700 N N . CYS A 1 91 ? 20.514 -2.856 -22.458 1.00 52.91 91 CYS A N 1
ATOM 701 C CA . CYS A 1 91 ? 19.414 -2.827 -21.498 1.00 52.91 91 CYS A CA 1
ATOM 702 C C . CYS A 1 91 ? 19.870 -3.360 -20.136 1.00 52.91 91 CYS A C 1
ATOM 704 O O . CYS A 1 91 ? 20.567 -4.402 -20.130 1.00 52.91 91 CYS A O 1
#

Foldseek 3Di:
DVVVVVVCVVLVVLLVVCCVPPVVCVLVVCPVPVVVSVLVSLVPDPPSVVVVVVVVVVVVVCVVVVVVVVLVVVCVVPDPDPPDDDDPVSD

InterPro domains:
  IPR000060 BCCT transporter family [PF02028] (1-89)
  IPR000060 BCCT transporter family [PTHR30047] (1-89)

Mean predicted aligned error: 7.76 Å

Secondary structure (DSSP, 8-state):
-HHHHHHIIIIIHHHHHHHHHTSTTTTGGGTT-HHHHHHHHHHTSTTHHHHHHHHHHHHHHHHHHHHHHHHHHHHHHH-S-TTS---TT--

Radius of gyration: 19.81 Å; Cα contacts (8 Å, |Δi|>4): 33; chains: 1; bounding box: 33×25×58 Å

Organism: NCBI:txid408170

pLDDT: mean 86.92, std 11.54, range [52.91, 96.19]